Protein AF-A0AAF0FS79-F1 (afdb_monomer_lite)

Foldseek 3Di:
DDPDDDPQAEAEEEEADEPVQLCRQVVVLVVCVVVVVVVGQEYEYEYAALVDPPVVVVSNPCNVVVPPGHHYHYHYQYHDLVSLLVVLVVPVVDNYEYEHEPVPVVNQVSCVVSVHHYDYRD

Radius of gyration: 14.04 Å; chains: 1; bounding box: 44×29×33 Å

Secondary structure (DSSP, 8-state):
-----SSS-EEEEEEE--TT-TTHHHHHHHHHHHHHHTT--EEEEEEE-TT-TTHHHHTTHHHHHT--SSEEEEEEEESSHHHHHHHHHHHTTSSEEEEEETT-HHHHHHHHHTT--EEEE-

Structure (mmCIF, N/CA/C/O backbone):
data_AF-A0AAF0FS79-F1
#
_entry.id   AF-A0AAF0FS79-F1
#
loop_
_atom_site.group_PDB
_atom_site.id
_atom_site.type_symbol
_atom_site.label_atom_id
_atom_site.label_alt_id
_atom_site.label_comp_id
_atom_site.label_asym_id
_atom_site.label_entity_id
_atom_site.label_seq_id
_atom_site.pdbx_PDB_ins_code
_atom_site.Cartn_x
_atom_site.Cartn_y
_atom_site.Cartn_z
_atom_site.occupancy
_atom_site.B_iso_or_equiv
_atom_site.auth_seq_id
_atom_site.auth_comp_id
_atom_site.auth_asym_id
_atom_site.auth_atom_id
_atom_site.pdbx_PDB_model_num
ATOM 1 N N . MET A 1 1 ? -32.112 7.242 16.737 1.00 40.38 1 MET A N 1
ATOM 2 C CA . MET A 1 1 ? -30.753 6.658 16.808 1.00 40.38 1 MET A CA 1
ATOM 3 C C . MET A 1 1 ? -30.434 6.104 15.426 1.00 40.38 1 MET A C 1
ATOM 5 O O . MET A 1 1 ? -31.176 5.248 14.965 1.00 40.38 1 MET A O 1
ATOM 9 N N . LYS A 1 2 ? -29.481 6.691 14.691 1.00 35.66 2 LYS A N 1
ATOM 10 C CA . LYS A 1 2 ? -29.273 6.398 13.261 1.00 35.66 2 LYS A CA 1
ATOM 11 C C . LYS A 1 2 ? -28.235 5.276 13.116 1.00 35.66 2 LYS A C 1
ATOM 13 O O . LYS A 1 2 ? -27.042 5.511 13.261 1.00 35.66 2 LYS A O 1
ATOM 18 N N . THR A 1 3 ? -28.709 4.059 12.877 1.00 41.06 3 THR A N 1
ATOM 19 C CA . THR A 1 3 ? -27.902 2.837 12.723 1.00 41.06 3 THR A CA 1
ATOM 20 C C . THR A 1 3 ? -27.560 2.614 11.244 1.00 41.06 3 THR A C 1
ATOM 22 O O . THR A 1 3 ? -28.114 1.727 10.607 1.00 41.06 3 THR A O 1
ATOM 25 N N . MET A 1 4 ? -26.696 3.456 10.665 1.00 40.97 4 MET A N 1
ATOM 26 C CA . MET A 1 4 ? -26.278 3.369 9.249 1.00 40.97 4 MET A CA 1
ATOM 27 C C . MET A 1 4 ? -24.808 3.791 9.061 1.00 40.97 4 MET A C 1
ATOM 29 O O . MET A 1 4 ? -24.550 4.814 8.446 1.00 40.97 4 MET A O 1
ATOM 33 N N . LEU A 1 5 ? -23.831 3.073 9.633 1.00 45.09 5 LEU A N 1
ATOM 34 C CA . LEU A 1 5 ? -22.406 3.466 9.520 1.00 45.09 5 LEU A CA 1
ATOM 35 C C . LEU A 1 5 ? -21.399 2.296 9.460 1.00 45.09 5 LEU A C 1
ATOM 37 O O . LEU A 1 5 ? -20.197 2.515 9.573 1.00 45.09 5 LEU A O 1
ATOM 41 N N . PHE A 1 6 ? -21.849 1.046 9.305 1.00 43.06 6 PHE A N 1
ATOM 42 C CA . PHE A 1 6 ? -20.965 -0.125 9.457 1.00 43.06 6 PHE A CA 1
ATOM 43 C C . PHE A 1 6 ? -20.317 -0.645 8.160 1.00 43.06 6 PHE A C 1
ATOM 45 O O . PHE A 1 6 ? -19.398 -1.465 8.240 1.00 43.06 6 PHE A O 1
ATOM 52 N N . GLU A 1 7 ? -20.722 -0.167 6.977 1.00 42.12 7 GLU A N 1
ATOM 53 C CA . GLU A 1 7 ? -20.135 -0.611 5.698 1.00 42.12 7 GLU A CA 1
ATOM 54 C C . GLU A 1 7 ? -19.399 0.468 4.886 1.00 42.12 7 GLU A C 1
ATOM 56 O O . GLU A 1 7 ? -18.543 0.116 4.080 1.00 42.12 7 GLU A O 1
ATOM 61 N N . GLU A 1 8 ? -19.611 1.760 5.154 1.00 53.69 8 GLU A N 1
ATOM 62 C CA . GLU A 1 8 ? -19.126 2.853 4.288 1.00 53.69 8 GLU A CA 1
ATOM 63 C C . GLU A 1 8 ? -17.729 3.410 4.632 1.00 53.69 8 GLU A C 1
ATOM 65 O O . GLU A 1 8 ? -17.201 4.231 3.890 1.00 53.69 8 GLU A O 1
ATOM 70 N N . ASN A 1 9 ? -17.086 2.962 5.718 1.00 76.62 9 ASN A N 1
ATOM 71 C CA . ASN A 1 9 ? -15.862 3.596 6.235 1.00 76.62 9 ASN A CA 1
ATOM 72 C C . ASN A 1 9 ? -14.614 2.693 6.159 1.00 76.62 9 ASN A C 1
ATOM 74 O O . ASN A 1 9 ? -13.988 2.379 7.177 1.00 76.62 9 ASN A O 1
ATOM 78 N N . ALA A 1 10 ? -14.278 2.218 4.957 1.00 92.06 10 ALA A N 1
ATOM 79 C CA . ALA A 1 10 ? -13.034 1.488 4.712 1.00 92.06 10 ALA A CA 1
ATOM 80 C C . ALA A 1 10 ? -11.958 2.417 4.139 1.00 92.06 10 ALA A C 1
ATOM 82 O O . ALA A 1 10 ? -12.220 3.169 3.203 1.00 92.06 10 ALA A O 1
ATOM 83 N N . PHE A 1 11 ? -10.737 2.317 4.660 1.00 96.12 11 PHE A N 1
ATOM 84 C CA . PHE A 1 11 ? -9.584 2.994 4.074 1.00 96.12 11 PHE A CA 1
ATOM 85 C C . PHE A 1 11 ? -8.873 2.061 3.088 1.00 96.12 11 PHE A C 1
ATOM 87 O O . PHE A 1 11 ? -8.607 0.896 3.397 1.00 96.12 11 PHE A O 1
ATOM 94 N N . HIS A 1 12 ? -8.562 2.562 1.898 1.00 97.44 12 HIS A N 1
ATOM 95 C CA . HIS A 1 12 ? -7.900 1.800 0.847 1.00 97.44 12 HIS A CA 1
ATOM 96 C C . HIS A 1 12 ? -6.384 1.989 0.919 1.00 97.44 12 HIS A C 1
ATOM 98 O O . HIS A 1 12 ? -5.876 3.095 0.782 1.00 97.44 12 HIS A O 1
ATOM 104 N N . VAL A 1 13 ? -5.640 0.904 1.097 1.00 97.81 13 VAL A N 1
ATOM 105 C CA . VAL A 1 13 ? -4.175 0.933 1.064 1.00 97.81 13 VAL A CA 1
ATOM 106 C C . VAL A 1 13 ? -3.719 0.187 -0.176 1.00 97.81 13 VAL A C 1
ATOM 108 O O . VAL A 1 13 ? -3.981 -1.003 -0.310 1.00 97.81 13 VAL A O 1
ATOM 111 N N . ILE A 1 14 ? -3.072 0.879 -1.106 1.00 98.19 14 ILE A N 1
ATOM 112 C CA . ILE A 1 14 ? -2.519 0.275 -2.314 1.00 98.19 14 ILE A CA 1
ATOM 113 C C . ILE A 1 14 ? -1.036 0.019 -2.066 1.00 98.19 14 ILE A C 1
ATOM 115 O O . ILE A 1 14 ? -0.258 0.958 -1.968 1.00 98.19 14 ILE A O 1
ATOM 119 N N . LEU A 1 15 ? -0.648 -1.246 -1.953 1.00 97.69 15 LEU A N 1
ATOM 120 C CA . LEU A 1 15 ? 0.740 -1.669 -1.832 1.00 97.69 15 LEU A CA 1
ATOM 121 C C . LEU A 1 15 ? 1.274 -2.021 -3.216 1.00 97.69 15 LEU A C 1
ATOM 123 O O . LEU A 1 15 ? 0.754 -2.928 -3.872 1.00 97.69 15 LEU A O 1
ATOM 127 N N . VAL A 1 16 ? 2.321 -1.320 -3.631 1.00 97.25 16 VAL A N 1
ATOM 128 C CA . VAL A 1 16 ? 3.047 -1.578 -4.871 1.00 97.25 16 VAL A CA 1
ATOM 129 C C . VAL A 1 16 ? 4.476 -1.948 -4.516 1.00 97.25 16 VAL A C 1
ATOM 131 O O . VAL A 1 16 ? 5.238 -1.09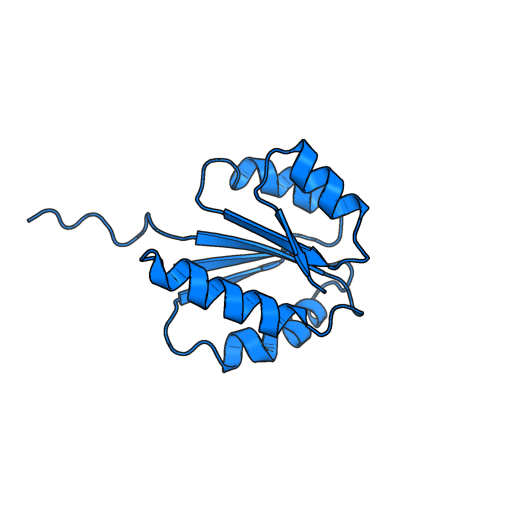7 -4.063 1.00 97.25 16 VAL A O 1
ATOM 134 N N . TYR A 1 17 ? 4.825 -3.221 -4.677 1.00 95.88 17 TYR A N 1
ATOM 135 C CA . TYR A 1 17 ? 6.125 -3.728 -4.247 1.00 95.88 17 TYR A CA 1
ATOM 136 C C . TYR A 1 17 ? 6.588 -4.936 -5.054 1.00 95.88 17 TYR A C 1
ATOM 138 O O . TYR A 1 17 ? 5.793 -5.659 -5.660 1.00 95.88 17 TYR A O 1
ATOM 146 N N . ASN A 1 18 ? 7.893 -5.186 -5.019 1.00 93.06 18 ASN A N 1
ATOM 147 C CA . ASN A 1 18 ? 8.542 -6.324 -5.656 1.00 93.06 18 ASN A CA 1
ATOM 148 C C . ASN A 1 18 ? 9.299 -7.174 -4.618 1.00 93.06 18 ASN A C 1
ATOM 150 O O . ASN A 1 18 ? 9.152 -6.997 -3.407 1.00 93.06 18 ASN A O 1
ATOM 154 N N . ASN A 1 19 ? 10.117 -8.120 -5.085 1.00 88.25 19 ASN A N 1
ATOM 155 C CA . ASN A 1 19 ? 10.808 -9.048 -4.194 1.00 88.25 19 ASN A CA 1
ATOM 156 C C . ASN A 1 19 ? 11.868 -8.385 -3.292 1.00 88.25 19 ASN A C 1
ATOM 158 O O . ASN A 1 19 ? 12.124 -8.902 -2.206 1.00 88.25 19 ASN A O 1
ATOM 162 N N . GLY A 1 20 ? 12.453 -7.254 -3.703 1.00 85.19 20 GLY A N 1
ATOM 163 C CA . GLY A 1 20 ? 13.459 -6.516 -2.924 1.00 85.19 20 GLY A CA 1
ATOM 164 C C . GLY A 1 20 ? 12.873 -5.650 -1.804 1.00 85.19 20 GLY A C 1
ATOM 165 O O . GLY A 1 20 ? 13.607 -5.005 -1.066 1.00 85.19 20 GLY A O 1
ATOM 166 N N . SER A 1 21 ? 11.547 -5.618 -1.672 1.00 86.88 21 SER A N 1
ATOM 167 C CA . SER A 1 21 ? 10.829 -4.724 -0.762 1.00 86.88 21 SER A CA 1
ATOM 168 C C . SER A 1 21 ? 10.585 -5.364 0.610 1.00 86.88 21 SER A C 1
ATOM 170 O O . SER A 1 21 ? 9.449 -5.670 0.973 1.00 86.88 21 SER A O 1
ATOM 172 N N . ASP A 1 22 ? 11.647 -5.605 1.375 1.00 86.25 22 ASP A N 1
ATOM 173 C CA . ASP A 1 22 ? 11.563 -6.343 2.649 1.00 86.25 22 ASP A CA 1
ATOM 174 C C . ASP A 1 22 ? 10.797 -5.597 3.752 1.00 86.25 22 ASP A C 1
ATOM 176 O O . ASP A 1 22 ? 10.194 -6.210 4.631 1.00 86.25 22 ASP A O 1
ATOM 180 N N . SER A 1 23 ? 10.756 -4.269 3.682 1.00 90.62 23 SER A N 1
ATOM 181 C CA . SER A 1 23 ? 10.115 -3.394 4.669 1.00 90.62 23 SER A CA 1
ATOM 182 C C . SER A 1 23 ? 8.609 -3.187 4.437 1.00 90.62 23 SER A C 1
ATOM 184 O O . SER A 1 23 ? 7.964 -2.481 5.221 1.00 90.62 23 SER A O 1
ATOM 186 N N . VAL A 1 24 ? 8.024 -3.778 3.383 1.00 93.38 24 VAL A N 1
ATOM 187 C CA . VAL A 1 24 ? 6.645 -3.480 2.950 1.00 93.38 24 VAL A CA 1
ATOM 188 C C . VAL A 1 24 ? 5.608 -3.769 4.033 1.00 93.38 24 VAL A C 1
ATOM 190 O O . VAL A 1 24 ? 4.748 -2.927 4.291 1.00 93.38 24 VAL A O 1
ATOM 193 N N . ALA A 1 25 ? 5.694 -4.919 4.709 1.00 92.88 25 ALA A N 1
ATOM 194 C CA . ALA A 1 25 ? 4.741 -5.289 5.753 1.00 92.88 25 ALA A CA 1
ATOM 195 C C . ALA A 1 25 ? 4.826 -4.358 6.962 1.00 92.88 25 ALA A C 1
ATOM 197 O O . ALA A 1 25 ? 3.799 -3.862 7.423 1.00 92.88 25 ALA A O 1
ATOM 198 N N . THR A 1 26 ? 6.039 -4.092 7.448 1.00 93.62 26 THR A N 1
ATOM 199 C CA . THR A 1 26 ? 6.273 -3.222 8.607 1.00 93.62 26 THR A CA 1
ATOM 200 C C . THR A 1 26 ? 5.814 -1.794 8.328 1.00 93.62 26 THR A C 1
ATOM 202 O O . THR A 1 26 ? 5.130 -1.191 9.154 1.00 93.62 26 THR A O 1
ATOM 205 N N . THR A 1 27 ? 6.116 -1.276 7.136 1.00 94.75 27 THR A N 1
ATOM 206 C CA . THR A 1 27 ? 5.700 0.068 6.712 1.00 94.75 27 THR A CA 1
ATOM 207 C C . THR A 1 27 ? 4.185 0.153 6.569 1.00 94.75 27 THR A C 1
ATOM 209 O O . THR A 1 27 ? 3.565 1.080 7.090 1.00 94.75 27 THR A O 1
ATOM 212 N N . ALA A 1 28 ? 3.563 -0.841 5.925 1.00 95.31 28 ALA A N 1
ATOM 213 C CA . ALA A 1 28 ? 2.113 -0.910 5.811 1.00 95.31 28 ALA A CA 1
ATOM 214 C C . ALA A 1 28 ? 1.455 -0.946 7.196 1.00 95.31 28 ALA A C 1
ATOM 216 O O . ALA A 1 28 ? 0.533 -0.174 7.440 1.00 95.31 28 ALA A O 1
ATOM 217 N N . LEU A 1 29 ? 1.957 -1.772 8.119 1.00 94.88 29 LEU A N 1
ATOM 218 C CA . LEU A 1 29 ? 1.416 -1.903 9.472 1.00 94.88 29 LEU A CA 1
ATOM 219 C C . LEU A 1 29 ? 1.502 -0.583 10.251 1.00 94.88 29 LEU A C 1
ATOM 221 O O . LEU A 1 29 ? 0.509 -0.161 10.843 1.00 94.88 29 LEU A O 1
ATOM 225 N N . ALA A 1 30 ? 2.649 0.103 10.200 1.00 94.50 30 ALA A N 1
ATOM 226 C CA . ALA A 1 30 ? 2.815 1.426 10.803 1.00 94.50 30 ALA A CA 1
ATOM 227 C C . ALA A 1 30 ? 1.795 2.435 10.248 1.00 94.50 30 ALA A C 1
ATOM 229 O O . ALA A 1 30 ? 1.133 3.142 11.008 1.00 94.50 30 ALA A O 1
ATOM 230 N N . LYS A 1 31 ? 1.580 2.431 8.927 1.00 95.44 31 LYS A N 1
ATOM 231 C CA . LYS A 1 31 ? 0.588 3.298 8.280 1.00 95.44 31 LYS A CA 1
ATOM 232 C C . LYS A 1 31 ? -0.842 2.948 8.673 1.00 95.44 31 LYS A C 1
ATOM 234 O O . LYS A 1 31 ? -1.642 3.856 8.895 1.00 95.44 31 LYS A O 1
ATOM 239 N N . LEU A 1 32 ? -1.169 1.663 8.829 1.00 94.94 32 LEU A N 1
ATOM 240 C CA . LEU A 1 32 ? -2.474 1.260 9.356 1.00 94.94 32 LEU A CA 1
ATOM 241 C C . LEU A 1 32 ? -2.703 1.844 10.753 1.00 94.94 32 LEU A C 1
ATOM 243 O O . LEU A 1 32 ? -3.785 2.370 11.002 1.00 94.94 32 LEU A O 1
ATOM 247 N N . TYR A 1 33 ? -1.694 1.824 11.634 1.00 94.06 33 TYR A N 1
ATOM 248 C CA . TYR A 1 33 ? -1.788 2.438 12.962 1.00 94.06 33 TYR A CA 1
ATOM 249 C C . TYR A 1 33 ? -2.028 3.951 12.888 1.00 94.06 33 TYR A C 1
ATOM 251 O O . TYR A 1 33 ? -2.959 4.450 13.523 1.00 94.06 33 TYR A O 1
ATOM 259 N N . GLU A 1 34 ? -1.258 4.678 12.074 1.00 94.81 34 GLU A N 1
ATOM 260 C CA . GLU A 1 34 ? -1.434 6.126 11.870 1.00 94.81 34 GLU A CA 1
ATOM 261 C C . GLU A 1 34 ? -2.844 6.474 11.368 1.00 94.81 34 GLU A C 1
ATOM 263 O O . GLU A 1 34 ? -3.494 7.399 11.862 1.00 94.81 34 GLU A O 1
ATOM 268 N N . ILE A 1 35 ? -3.349 5.720 10.390 1.00 95.06 35 ILE A N 1
ATOM 269 C CA . ILE A 1 35 ? -4.680 5.934 9.815 1.00 95.06 35 ILE A CA 1
ATOM 270 C C . ILE A 1 35 ? -5.773 5.528 10.814 1.00 95.06 35 ILE A C 1
ATOM 272 O O . ILE A 1 35 ? -6.819 6.174 10.890 1.00 95.06 35 ILE A O 1
ATOM 276 N N . ALA A 1 36 ? -5.534 4.502 11.629 1.00 92.62 36 ALA A N 1
ATOM 277 C CA . ALA A 1 36 ? -6.478 4.043 12.637 1.00 92.62 36 ALA A CA 1
ATOM 278 C C . ALA A 1 36 ? -6.703 5.065 13.762 1.00 92.62 36 ALA A C 1
ATOM 280 O O . ALA A 1 36 ? -7.799 5.113 14.327 1.00 92.62 36 ALA A O 1
ATOM 281 N N . VAL A 1 37 ? -5.716 5.919 14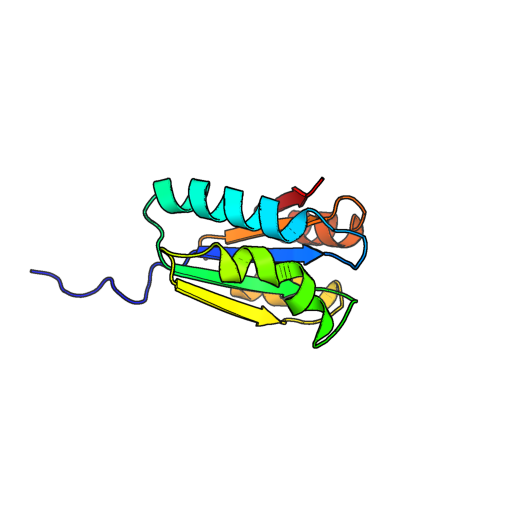.061 1.00 93.00 37 VAL A N 1
ATOM 282 C CA . VAL A 1 37 ? -5.884 7.072 14.969 1.00 93.00 37 VAL A CA 1
ATOM 283 C C . VAL A 1 37 ? -6.910 8.072 14.418 1.00 93.00 37 VAL A C 1
ATOM 285 O O . VAL A 1 37 ? -7.602 8.730 15.190 1.00 93.00 37 VAL A O 1
ATOM 288 N N . LYS A 1 38 ? -7.100 8.125 13.092 1.00 91.19 38 LYS A N 1
ATOM 289 C CA . LYS A 1 38 ? -8.112 8.964 12.420 1.00 91.19 38 LYS A CA 1
ATOM 290 C C . LYS A 1 38 ? -9.519 8.342 12.416 1.00 91.19 38 LYS A C 1
ATOM 292 O O . LYS A 1 38 ? -10.422 8.890 11.793 1.00 91.19 38 LYS A O 1
ATOM 297 N N . GLY A 1 39 ? -9.717 7.203 13.08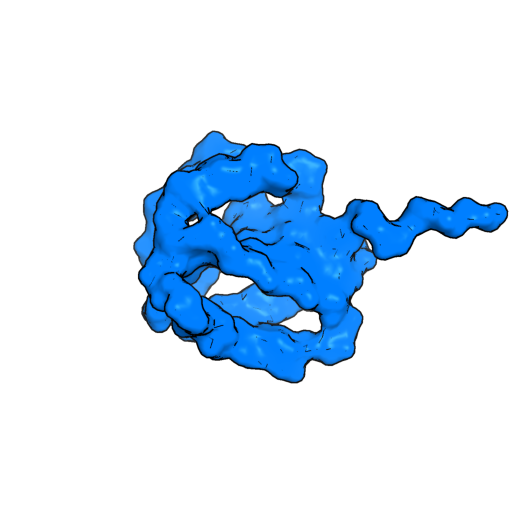7 1.00 91.12 39 GLY A N 1
ATOM 298 C CA . GLY A 1 39 ? -11.025 6.561 13.273 1.00 91.12 39 GLY A CA 1
ATOM 299 C C . GLY A 1 39 ? -11.330 5.393 12.330 1.00 91.12 39 GLY A C 1
ATOM 300 O O . GLY A 1 39 ? -12.363 4.742 12.488 1.00 91.12 39 GLY A O 1
ATOM 301 N N . TYR A 1 40 ? -10.441 5.070 11.388 1.00 92.44 40 TYR A N 1
ATOM 302 C CA . TYR A 1 40 ? -10.616 3.903 10.521 1.00 92.44 40 TYR A CA 1
ATOM 303 C C . TYR A 1 40 ? -10.306 2.599 11.270 1.00 92.44 40 TYR A C 1
ATOM 305 O O . TYR A 1 40 ? -9.345 2.498 12.033 1.00 92.44 40 TYR A O 1
ATOM 313 N N . ARG A 1 41 ? -11.130 1.573 11.043 1.00 92.25 41 ARG A N 1
ATOM 314 C CA . ARG A 1 41 ? -10.944 0.219 11.610 1.00 92.25 41 ARG A CA 1
ATOM 315 C C . ARG A 1 41 ? -10.975 -0.894 10.562 1.00 92.25 41 ARG A C 1
ATOM 317 O O . ARG A 1 41 ? -10.661 -2.042 10.875 1.00 92.25 41 ARG A O 1
ATOM 324 N N . ARG A 1 42 ? -11.355 -0.561 9.326 1.00 94.19 42 ARG A N 1
ATOM 325 C CA . ARG A 1 42 ? -11.429 -1.476 8.186 1.00 94.19 42 ARG A CA 1
ATOM 326 C C . ARG A 1 42 ? -10.491 -0.986 7.093 1.00 94.19 42 ARG A C 1
ATOM 328 O O . ARG A 1 42 ? -10.599 0.160 6.662 1.00 94.19 42 ARG A O 1
ATOM 335 N N . PHE A 1 43 ? -9.622 -1.874 6.631 1.00 95.75 43 PHE A N 1
ATOM 336 C CA . PHE A 1 43 ? -8.647 -1.591 5.591 1.00 95.75 43 PHE A CA 1
ATOM 337 C C . PHE A 1 43 ? -8.809 -2.562 4.431 1.00 95.75 43 PHE A C 1
ATOM 339 O O . PHE A 1 43 ? -8.855 -3.781 4.614 1.00 95.75 43 PHE A O 1
ATOM 346 N N . ILE A 1 44 ? -8.887 -2.011 3.224 1.00 96.94 44 ILE A N 1
ATOM 347 C CA . ILE A 1 44 ? -8.835 -2.792 1.992 1.00 96.94 44 ILE A CA 1
ATOM 348 C C . ILE A 1 44 ? -7.438 -2.614 1.418 1.00 96.94 44 ILE A C 1
ATOM 350 O O . ILE A 1 44 ? -7.0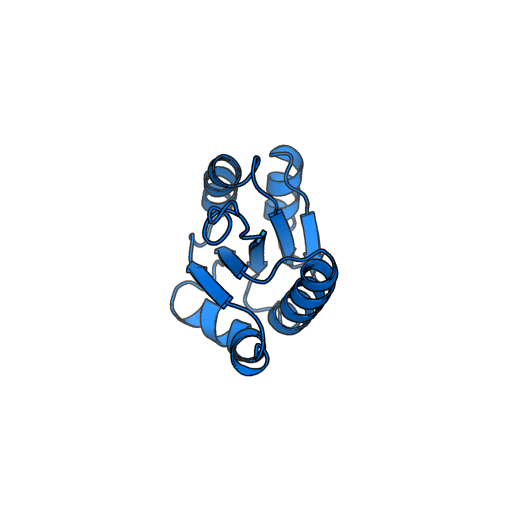97 -1.547 0.914 1.00 96.94 44 ILE A O 1
ATOM 354 N N . ILE A 1 45 ? -6.636 -3.667 1.508 1.00 97.12 45 ILE A N 1
ATOM 355 C CA . ILE A 1 45 ? -5.274 -3.695 1.000 1.00 97.12 45 ILE A CA 1
ATOM 356 C C . ILE A 1 45 ? -5.320 -4.207 -0.437 1.00 97.12 45 ILE A C 1
ATOM 358 O O . ILE A 1 45 ? -5.608 -5.376 -0.691 1.00 97.12 45 ILE A O 1
ATOM 362 N N . HIS A 1 46 ? -5.049 -3.330 -1.389 1.00 97.56 46 HIS A N 1
ATOM 363 C CA . HIS A 1 46 ? -4.853 -3.689 -2.783 1.00 97.56 46 HIS A CA 1
ATOM 364 C C . HIS A 1 46 ? -3.374 -3.947 -3.026 1.00 97.56 46 HIS A C 1
ATOM 366 O O . HIS A 1 46 ? -2.553 -3.104 -2.697 1.00 97.56 46 HIS A O 1
ATOM 372 N N . VAL A 1 47 ? -3.034 -5.091 -3.606 1.00 97.00 47 VAL A N 1
ATOM 373 C CA . VAL A 1 47 ? -1.645 -5.450 -3.892 1.00 97.00 47 VAL A CA 1
ATOM 374 C C . VAL A 1 47 ? -1.416 -5.459 -5.390 1.00 97.00 47 VAL A C 1
ATOM 376 O O . VAL A 1 47 ? -2.117 -6.173 -6.109 1.00 97.00 47 VAL A O 1
ATOM 379 N N . ILE A 1 48 ? -0.417 -4.706 -5.834 1.00 96.62 48 ILE A N 1
ATOM 380 C CA . ILE A 1 48 ? 0.110 -4.741 -7.195 1.00 96.62 48 ILE A CA 1
ATOM 381 C C . ILE A 1 48 ? 1.568 -5.160 -7.092 1.00 96.62 48 ILE A C 1
ATOM 383 O O . ILE A 1 48 ? 2.365 -4.501 -6.425 1.00 96.62 48 ILE A O 1
ATOM 387 N N . SER A 1 49 ? 1.903 -6.306 -7.677 1.00 95.62 49 SER A N 1
ATOM 388 C CA . SER A 1 49 ? 3.241 -6.869 -7.527 1.00 95.62 49 SER A CA 1
ATOM 389 C C . SER A 1 49 ? 3.604 -7.807 -8.677 1.00 95.62 49 SER A C 1
ATOM 391 O O . SER A 1 49 ? 2.850 -8.762 -8.928 1.00 95.62 49 SER A O 1
ATOM 393 N N . PRO A 1 50 ? 4.782 -7.624 -9.310 1.00 92.69 50 PRO A N 1
ATOM 394 C CA . PRO A 1 50 ? 5.267 -8.500 -10.374 1.00 92.69 50 PRO A CA 1
ATOM 395 C C . PRO A 1 50 ? 5.621 -9.908 -9.876 1.00 92.69 50 PRO A C 1
ATOM 397 O O . PRO A 1 50 ? 5.819 -10.811 -10.680 1.00 92.69 50 PRO A O 1
ATOM 400 N N . MET A 1 51 ? 5.662 -10.131 -8.556 1.00 88.62 51 MET A N 1
ATOM 401 C CA . MET A 1 51 ? 5.936 -11.444 -7.958 1.00 88.62 51 MET A CA 1
ATOM 402 C C . MET A 1 51 ? 4.838 -12.482 -8.243 1.00 88.62 51 MET A C 1
ATOM 404 O O . MET A 1 51 ? 5.063 -13.678 -8.068 1.00 88.62 51 MET A O 1
ATOM 408 N N . GLY A 1 52 ? 3.645 -12.039 -8.655 1.00 77.69 52 GLY A N 1
ATOM 409 C CA . GLY A 1 52 ? 2.516 -12.925 -8.920 1.00 77.69 52 GLY A CA 1
ATOM 410 C C . GLY A 1 52 ? 1.948 -13.602 -7.666 1.00 77.69 52 GLY A C 1
ATOM 411 O O . GLY A 1 52 ? 2.383 -13.387 -6.528 1.00 77.69 52 GLY A O 1
ATOM 412 N N . LYS A 1 53 ? 0.924 -14.436 -7.871 1.00 79.94 53 LYS A N 1
ATOM 413 C CA . LYS A 1 53 ? 0.381 -15.309 -6.820 1.00 79.94 53 LYS A CA 1
ATOM 414 C C . LYS A 1 53 ? 1.212 -16.598 -6.731 1.00 79.94 53 LYS A C 1
ATOM 416 O O . LYS A 1 53 ? 1.580 -17.120 -7.779 1.00 79.94 53 LYS A O 1
ATOM 421 N N . PRO A 1 54 ? 1.441 -17.163 -5.532 1.00 79.50 54 PRO A N 1
ATOM 422 C CA . PRO A 1 54 ? 1.022 -16.679 -4.211 1.00 79.50 54 PRO A CA 1
ATOM 423 C C . PRO A 1 54 ? 2.045 -15.747 -3.537 1.00 79.50 54 PRO A C 1
ATOM 425 O O . PRO A 1 54 ? 1.752 -15.197 -2.482 1.00 79.50 54 PRO A O 1
ATOM 428 N N . TYR A 1 55 ? 3.228 -15.559 -4.124 1.00 81.69 55 TYR A N 1
ATOM 429 C CA . TYR A 1 55 ? 4.407 -14.993 -3.457 1.00 81.69 55 TYR A CA 1
ATOM 430 C C . TYR A 1 55 ? 4.226 -13.589 -2.879 1.00 81.69 55 TYR A C 1
ATOM 432 O O . TYR A 1 55 ? 4.872 -13.258 -1.887 1.00 81.69 55 TYR A O 1
ATOM 440 N N . TYR A 1 56 ? 3.320 -12.778 -3.431 1.00 84.25 56 TYR A N 1
ATOM 441 C CA . TYR A 1 56 ? 3.025 -11.467 -2.851 1.00 84.25 56 TYR A CA 1
ATOM 442 C C . TYR A 1 56 ? 2.571 -11.574 -1.381 1.00 84.25 56 TYR A C 1
ATOM 444 O O . TYR A 1 56 ? 2.908 -10.706 -0.578 1.00 84.25 56 TYR A O 1
ATOM 452 N N . VAL A 1 57 ? 1.826 -12.625 -1.007 1.00 87.19 57 VAL A N 1
ATOM 453 C CA . VAL A 1 57 ? 1.229 -12.736 0.334 1.00 87.19 57 VAL A CA 1
ATOM 454 C C . VAL A 1 57 ? 2.257 -13.109 1.400 1.00 87.19 57 VAL A C 1
ATOM 456 O O . VAL A 1 57 ? 2.110 -12.690 2.544 1.00 87.19 57 VAL A O 1
ATOM 459 N N . GLU A 1 58 ? 3.319 -13.832 1.027 1.00 89.12 58 GLU A N 1
ATOM 460 C CA . GLU A 1 58 ? 4.429 -14.188 1.926 1.00 89.12 58 GLU A CA 1
ATOM 461 C C . GLU A 1 58 ? 5.047 -12.928 2.541 1.00 89.12 58 GLU A C 1
ATOM 463 O O . GLU A 1 58 ? 5.219 -12.848 3.755 1.00 89.12 58 GLU A O 1
ATOM 468 N N . LYS A 1 59 ? 5.280 -11.898 1.717 1.00 89.94 59 LYS A N 1
ATOM 469 C CA . LYS A 1 59 ? 5.813 -10.601 2.161 1.00 89.94 59 LYS A CA 1
ATOM 470 C C . LYS A 1 59 ? 4.861 -9.837 3.082 1.00 89.94 59 LYS A C 1
ATOM 472 O O . LYS A 1 59 ? 5.303 -8.923 3.761 1.00 89.94 59 LYS A O 1
ATOM 477 N N . LEU A 1 60 ? 3.574 -10.189 3.122 1.00 92.44 60 LEU A N 1
ATOM 478 C CA . LEU A 1 60 ? 2.572 -9.578 4.003 1.00 92.44 60 LEU A CA 1
ATOM 479 C C . LEU A 1 60 ? 2.291 -10.414 5.257 1.00 92.44 60 LEU A C 1
ATOM 481 O O . LEU A 1 60 ? 1.434 -10.029 6.052 1.00 92.44 60 LEU A O 1
ATOM 485 N N . ARG A 1 61 ? 2.991 -11.538 5.465 1.00 90.81 61 ARG A N 1
ATOM 486 C CA . ARG A 1 61 ? 2.762 -12.430 6.613 1.00 90.81 61 ARG A CA 1
ATOM 487 C C . ARG A 1 61 ? 2.836 -11.685 7.943 1.00 90.81 61 ARG A C 1
ATOM 489 O O . ARG A 1 61 ? 1.968 -11.892 8.790 1.00 90.81 61 ARG A O 1
ATOM 496 N N . ASP A 1 62 ? 3.809 -10.794 8.100 1.00 89.94 62 ASP A N 1
ATOM 497 C CA . ASP A 1 62 ? 3.989 -10.037 9.341 1.00 89.94 62 ASP A CA 1
ATOM 498 C C . ASP A 1 62 ? 2.881 -9.004 9.543 1.00 89.94 62 ASP A C 1
ATOM 500 O O . ASP A 1 62 ? 2.393 -8.845 10.658 1.00 89.94 62 ASP A O 1
ATOM 504 N N . LEU A 1 63 ? 2.418 -8.357 8.469 1.00 92.94 63 LEU A N 1
ATOM 505 C CA . LEU A 1 63 ? 1.266 -7.454 8.515 1.00 92.94 63 LEU A CA 1
ATOM 506 C C . LEU A 1 63 ? 0.006 -8.198 8.970 1.00 92.94 63 LEU A C 1
ATOM 508 O O . LEU A 1 63 ? -0.747 -7.689 9.792 1.00 92.94 63 LEU A O 1
ATOM 512 N N . ILE A 1 64 ? -0.215 -9.404 8.444 1.00 91.88 64 ILE A N 1
ATOM 513 C CA . ILE A 1 64 ? -1.384 -10.228 8.771 1.00 91.88 64 ILE A CA 1
ATOM 514 C C . ILE A 1 64 ? -1.299 -10.726 10.217 1.00 91.88 64 ILE A C 1
ATOM 516 O O . ILE A 1 64 ? -2.256 -10.579 10.971 1.00 91.88 64 ILE A O 1
ATOM 520 N N . SER A 1 65 ? -0.152 -11.285 10.607 1.00 90.75 65 SER A N 1
ATOM 521 C CA . SER A 1 65 ? 0.041 -11.915 11.920 1.00 90.75 65 SER A CA 1
A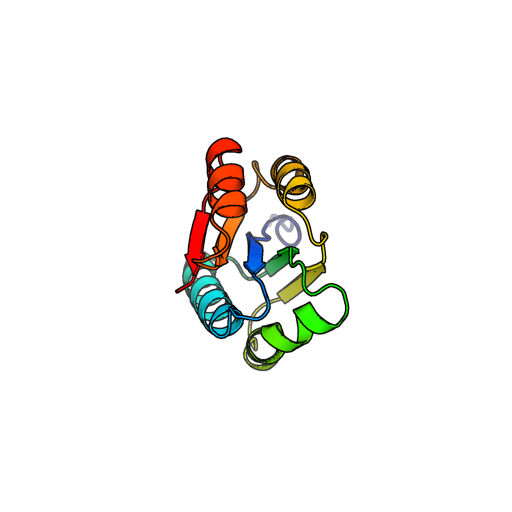TOM 522 C C . SER A 1 65 ? 0.040 -10.900 13.062 1.00 90.75 65 SER A C 1
ATOM 524 O O . SER A 1 65 ? -0.455 -11.198 14.145 1.00 90.75 65 SER A O 1
ATOM 526 N N . ASN A 1 66 ? 0.559 -9.693 12.820 1.00 89.50 66 ASN A N 1
ATOM 527 C CA . ASN A 1 66 ? 0.628 -8.634 13.828 1.00 89.50 66 ASN A CA 1
ATOM 528 C C . ASN A 1 66 ? -0.577 -7.678 13.793 1.00 89.50 66 ASN A C 1
ATOM 530 O O . ASN A 1 66 ? -0.657 -6.753 14.602 1.00 89.50 66 ASN A O 1
ATOM 534 N N . ASN A 1 67 ? -1.539 -7.891 12.891 1.00 85.88 67 ASN A N 1
ATOM 535 C CA . ASN A 1 67 ? -2.797 -7.159 12.887 1.00 85.88 67 ASN A CA 1
ATOM 536 C C . ASN A 1 67 ? -3.815 -7.834 13.821 1.00 85.88 67 ASN A C 1
ATOM 538 O O . ASN A 1 67 ? -4.521 -8.763 13.434 1.00 85.88 67 ASN A O 1
ATOM 542 N N . ILE A 1 68 ? -3.914 -7.327 15.050 1.00 77.62 68 ILE A N 1
ATOM 543 C CA . ILE A 1 68 ? -4.806 -7.878 16.087 1.00 77.62 68 ILE A CA 1
ATOM 544 C C . ILE A 1 68 ? -6.155 -7.134 16.136 1.00 77.62 68 ILE A C 1
ATOM 546 O O . ILE A 1 68 ? -7.166 -7.697 16.546 1.00 77.62 68 ILE A O 1
ATOM 550 N N . ALA A 1 69 ? -6.189 -5.865 15.713 1.00 84.81 69 ALA A N 1
ATOM 551 C CA . ALA A 1 69 ? -7.296 -4.951 16.015 1.00 84.81 69 ALA A CA 1
ATOM 552 C C . ALA A 1 69 ? -8.125 -4.489 14.803 1.00 84.81 69 ALA A C 1
ATOM 554 O O . ALA A 1 69 ? -9.175 -3.870 14.998 1.00 84.81 69 ALA A O 1
ATOM 555 N N . TYR A 1 70 ? -7.677 -4.735 13.565 1.00 90.75 70 TYR A N 1
ATOM 556 C CA . TYR A 1 70 ? -8.329 -4.192 12.366 1.00 90.75 70 TYR A CA 1
ATOM 557 C C . TYR A 1 70 ? -8.875 -5.275 11.446 1.00 90.75 70 TYR A C 1
ATOM 559 O O . TYR A 1 70 ? -8.344 -6.379 11.350 1.00 90.75 70 TYR A O 1
ATOM 567 N N . THR A 1 71 ? -9.939 -4.941 10.719 1.00 92.31 71 THR A N 1
ATOM 568 C CA . THR A 1 71 ? -10.429 -5.793 9.632 1.00 92.31 71 THR A CA 1
ATOM 569 C C . THR A 1 71 ? -9.579 -5.550 8.391 1.00 92.31 71 THR A C 1
ATOM 571 O O . THR A 1 71 ? -9.600 -4.441 7.856 1.00 92.31 71 THR A O 1
ATOM 574 N N . LEU A 1 72 ? -8.871 -6.578 7.916 1.00 94.25 72 LEU A N 1
ATOM 575 C CA . LEU A 1 72 ? -8.080 -6.522 6.686 1.00 94.25 72 LEU A CA 1
ATOM 576 C C . LEU A 1 72 ? -8.751 -7.322 5.572 1.00 94.25 72 LEU A C 1
ATOM 578 O O . LEU A 1 72 ? -9.073 -8.495 5.743 1.00 94.25 72 LEU A O 1
ATOM 582 N N . ILE A 1 73 ? -8.911 -6.699 4.406 1.00 94.31 73 ILE A N 1
ATOM 583 C CA . ILE A 1 73 ? -9.306 -7.378 3.169 1.00 94.31 73 ILE A CA 1
ATOM 584 C C . ILE A 1 73 ? -8.169 -7.208 2.170 1.00 94.31 73 ILE A C 1
ATOM 586 O O . ILE A 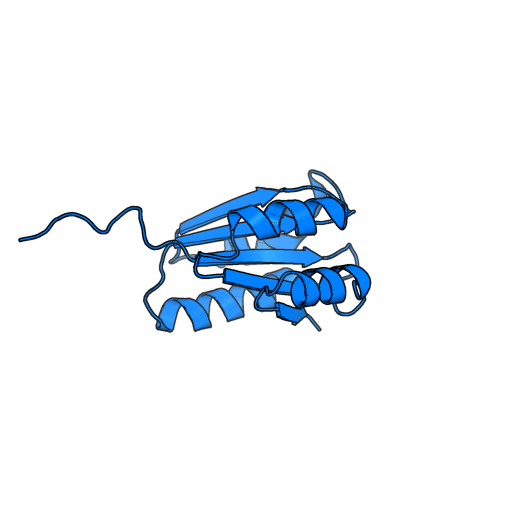1 73 ? -7.963 -6.108 1.663 1.00 94.31 73 ILE A O 1
ATOM 590 N N . ILE A 1 74 ? -7.443 -8.285 1.870 1.00 94.31 74 ILE A N 1
ATOM 591 C CA . ILE A 1 74 ? -6.296 -8.252 0.953 1.00 94.31 74 ILE A CA 1
ATOM 592 C C . ILE A 1 74 ? -6.736 -8.724 -0.435 1.00 94.31 74 ILE A C 1
ATOM 594 O O . ILE A 1 74 ? -7.269 -9.822 -0.591 1.00 94.31 74 ILE A O 1
ATOM 598 N N . LYS A 1 75 ? -6.511 -7.896 -1.458 1.00 94.75 75 LYS A N 1
ATOM 599 C CA . LYS A 1 75 ? -6.891 -8.148 -2.853 1.00 94.75 75 LYS A CA 1
ATOM 600 C C . LYS A 1 75 ? -5.682 -7.971 -3.764 1.00 94.75 75 LYS A C 1
ATOM 602 O O . LYS A 1 75 ? -5.225 -6.848 -3.955 1.00 94.75 75 LYS A O 1
ATOM 607 N N . TYR A 1 76 ? -5.210 -9.050 -4.378 1.00 95.75 76 TYR A N 1
ATOM 608 C CA . TYR A 1 76 ? -4.252 -8.947 -5.480 1.00 95.75 76 TYR A CA 1
ATOM 609 C C . TYR A 1 76 ? -4.939 -8.377 -6.722 1.00 95.75 76 TYR A C 1
ATOM 611 O O . TYR A 1 76 ? -5.995 -8.878 -7.116 1.00 95.75 76 TYR A O 1
ATOM 619 N N . ARG A 1 77 ? -4.359 -7.331 -7.308 1.00 95.62 77 ARG A N 1
ATOM 620 C CA . ARG A 1 77 ? -4.917 -6.594 -8.448 1.00 95.62 77 ARG A CA 1
ATOM 621 C C . ARG A 1 77 ? -4.186 -6.847 -9.758 1.00 95.62 77 ARG A C 1
ATOM 623 O O . ARG A 1 77 ? -4.815 -6.698 -10.791 1.00 95.62 77 ARG A O 1
ATOM 630 N N . GLY A 1 78 ? -2.938 -7.300 -9.705 1.00 95.44 78 GLY A N 1
ATOM 631 C CA . GLY A 1 78 ? -2.168 -7.665 -10.888 1.00 95.44 78 GLY A CA 1
ATOM 632 C C . GLY A 1 78 ? -0.683 -7.331 -10.741 1.00 95.44 78 GLY A C 1
ATOM 633 O O . GLY A 1 78 ? -0.263 -6.869 -9.671 1.00 95.44 78 GLY A O 1
ATOM 634 N N . PRO A 1 79 ? 0.130 -7.640 -11.759 1.00 95.06 79 PRO A N 1
ATOM 635 C CA . PRO A 1 79 ? 1.569 -7.434 -11.710 1.00 95.06 79 PRO A CA 1
ATOM 636 C C . PRO A 1 79 ? 2.063 -6.117 -12.310 1.00 95.06 79 PRO A C 1
ATOM 638 O O . PRO A 1 79 ? 3.224 -5.793 -12.073 1.00 95.06 79 PRO A O 1
ATOM 641 N N . ASN A 1 80 ? 1.236 -5.392 -13.067 1.00 95.75 80 ASN A N 1
ATOM 642 C CA . ASN A 1 80 ? 1.701 -4.365 -13.997 1.00 95.75 80 ASN A CA 1
ATOM 643 C C . ASN A 1 80 ? 1.229 -2.952 -13.630 1.00 95.75 80 ASN A C 1
ATOM 645 O O . ASN A 1 80 ? 0.332 -2.746 -12.805 1.00 95.75 80 ASN A O 1
ATOM 649 N N . VAL A 1 81 ? 1.821 -1.949 -14.282 1.00 95.75 81 VAL A N 1
ATOM 650 C CA . VAL A 1 81 ? 1.496 -0.537 -14.042 1.00 95.75 81 VAL A CA 1
ATOM 651 C C . VAL A 1 81 ? 0.078 -0.191 -14.511 1.00 95.75 81 VAL A C 1
ATOM 653 O O . VAL A 1 81 ? -0.594 0.656 -13.919 1.00 95.75 81 VAL A O 1
ATOM 656 N N . GLU A 1 82 ? -0.427 -0.887 -15.530 1.00 96.25 82 GLU A N 1
ATOM 657 C CA . GLU A 1 82 ? -1.789 -0.741 -16.043 1.00 96.25 82 GLU A CA 1
ATOM 658 C C . GLU A 1 82 ? -2.835 -1.163 -15.005 1.00 96.25 82 GLU A C 1
ATOM 660 O O . GLU A 1 82 ? -3.922 -0.579 -14.948 1.00 96.25 82 GLU A O 1
ATOM 665 N N . ASP A 1 83 ? -2.500 -2.121 -14.135 1.00 96.56 83 ASP A N 1
ATOM 666 C CA . ASP A 1 83 ? -3.369 -2.540 -13.035 1.00 96.56 83 ASP A CA 1
ATOM 667 C C . ASP A 1 83 ? -3.510 -1.415 -12.000 1.00 96.56 83 ASP A C 1
ATOM 669 O O . ASP A 1 83 ? -4.596 -1.192 -11.460 1.00 96.56 83 ASP A O 1
ATOM 673 N N . LEU A 1 84 ? -2.437 -0.647 -11.766 1.00 96.94 84 LEU A N 1
ATOM 674 C CA . LEU A 1 84 ? -2.468 0.538 -10.902 1.00 96.94 84 LEU A CA 1
ATOM 675 C C . LEU A 1 84 ? -3.307 1.648 -11.529 1.00 96.94 84 LEU A C 1
ATOM 677 O O . LEU A 1 84 ? -4.138 2.248 -10.847 1.00 96.94 84 LEU A O 1
ATOM 681 N N . ALA A 1 85 ? -3.123 1.899 -12.825 1.00 95.81 85 ALA A N 1
ATOM 682 C CA . ALA A 1 85 ? -3.912 2.887 -13.550 1.00 95.81 85 ALA A CA 1
ATOM 683 C C . ALA A 1 85 ? -5.411 2.542 -13.527 1.00 95.81 85 ALA A C 1
ATOM 685 O O . ALA A 1 85 ? -6.243 3.422 -13.303 1.00 95.81 85 ALA A O 1
ATOM 686 N N . SER A 1 86 ? -5.750 1.264 -13.696 1.00 95.75 86 SER A N 1
ATOM 687 C CA . SER A 1 86 ? -7.127 0.767 -13.631 1.00 95.75 86 SER A CA 1
ATOM 688 C C . SER A 1 86 ? -7.704 0.907 -12.221 1.00 95.75 86 SER A C 1
ATOM 690 O O . SER A 1 86 ? -8.790 1.460 -12.045 1.00 95.75 86 SER A O 1
ATOM 692 N N . LEU A 1 87 ? -6.944 0.501 -11.197 1.00 96.50 87 LEU A N 1
ATOM 693 C CA . LEU A 1 87 ? -7.346 0.624 -9.797 1.00 96.50 87 LEU A CA 1
ATOM 694 C C . LEU A 1 87 ? -7.564 2.082 -9.379 1.00 96.50 87 LEU A C 1
ATOM 696 O O . LEU A 1 87 ? -8.478 2.351 -8.601 1.00 96.50 87 LEU A O 1
ATOM 700 N N . ALA A 1 88 ? -6.769 3.022 -9.899 1.00 95.69 88 ALA A N 1
ATOM 701 C CA . ALA A 1 88 ? -6.895 4.443 -9.586 1.00 95.69 88 ALA A CA 1
ATOM 702 C C . ALA A 1 88 ? -8.318 4.960 -9.845 1.00 95.69 88 ALA A C 1
ATOM 704 O O . ALA A 1 88 ? -8.872 5.690 -9.024 1.00 95.69 88 ALA A O 1
ATOM 705 N N . HIS A 1 89 ? -8.951 4.518 -10.936 1.00 92.56 89 HIS A N 1
ATOM 706 C CA . HIS A 1 89 ? -10.331 4.881 -11.256 1.00 92.56 89 HIS A CA 1
ATOM 707 C C . HIS A 1 89 ? -11.350 4.355 -10.230 1.00 92.56 89 HIS A C 1
ATOM 709 O O . HIS A 1 89 ? -12.369 5.004 -10.014 1.00 92.56 89 HIS A O 1
ATOM 715 N N . GLU A 1 90 ? -11.077 3.225 -9.568 1.00 92.69 90 GLU A N 1
ATOM 716 C CA . GLU A 1 90 ? -11.962 2.629 -8.555 1.00 92.69 90 GLU A CA 1
ATOM 717 C C . GLU A 1 90 ? -11.839 3.281 -7.165 1.00 92.69 90 GLU A C 1
ATOM 719 O O . GLU A 1 90 ? -12.773 3.181 -6.355 1.00 92.69 90 GLU A O 1
ATOM 724 N N . VAL A 1 91 ? -10.675 3.863 -6.848 1.00 93.81 91 VAL A N 1
ATOM 725 C CA . VAL A 1 91 ? -10.313 4.283 -5.477 1.00 93.81 91 VAL A CA 1
ATOM 726 C C . VAL A 1 91 ? -10.088 5.782 -5.307 1.00 93.81 91 VAL A C 1
ATOM 728 O O . VAL A 1 91 ? -10.088 6.240 -4.169 1.00 93.81 91 VAL A O 1
ATOM 731 N N . LYS A 1 92 ? -9.933 6.554 -6.393 1.00 89.62 92 LYS A N 1
ATOM 732 C CA . LYS A 1 92 ? -9.601 7.990 -6.326 1.00 89.62 92 LYS A CA 1
ATOM 733 C C . LYS A 1 92 ? -10.551 8.820 -5.452 1.00 89.62 92 LYS A C 1
ATOM 735 O O . LYS A 1 92 ? -10.094 9.714 -4.751 1.00 89.62 92 LYS A O 1
ATOM 740 N N . ASP A 1 93 ? -11.841 8.485 -5.442 1.00 91.06 93 ASP A N 1
ATOM 741 C CA . ASP A 1 93 ? -12.880 9.224 -4.710 1.00 91.06 93 ASP A CA 1
ATOM 742 C C . ASP A 1 93 ? -13.142 8.634 -3.308 1.00 91.06 93 ASP A C 1
ATOM 744 O O . ASP A 1 93 ? -14.128 8.964 -2.651 1.00 91.06 93 ASP A O 1
ATOM 748 N N . LYS A 1 94 ? -12.277 7.723 -2.847 1.00 93.44 94 LYS A N 1
ATOM 749 C CA . LYS A 1 94 ? -12.352 7.062 -1.537 1.00 93.44 94 LYS A CA 1
ATOM 750 C C . LYS A 1 94 ? -11.123 7.424 -0.699 1.00 93.44 94 LYS A C 1
ATOM 752 O O . LYS A 1 94 ? -10.079 7.732 -1.274 1.00 93.44 94 LYS A O 1
ATOM 757 N N . PRO A 1 95 ? -11.187 7.346 0.642 1.00 95.62 95 PRO A N 1
ATOM 758 C CA . PRO A 1 95 ? -10.004 7.500 1.485 1.00 95.62 95 PRO A CA 1
ATOM 759 C C . PRO A 1 95 ? -8.947 6.459 1.110 1.00 95.62 95 PRO A C 1
ATOM 761 O O . PRO A 1 95 ? -9.200 5.256 1.226 1.00 95.62 95 PRO A O 1
ATOM 764 N N . HIS A 1 96 ? -7.790 6.910 0.625 1.00 97.25 96 HIS A N 1
ATOM 765 C CA . HIS A 1 96 ? -6.754 6.015 0.129 1.00 97.25 96 HIS A CA 1
ATOM 766 C C . HIS A 1 96 ? -5.331 6.515 0.390 1.00 97.25 96 HIS A C 1
ATOM 768 O O . HIS A 1 96 ? -5.099 7.705 0.594 1.00 97.25 96 HIS A O 1
ATOM 774 N N . LEU A 1 97 ? -4.384 5.577 0.352 1.00 97.94 97 LEU A N 1
ATOM 775 C CA . LEU A 1 97 ? -2.944 5.820 0.340 1.00 97.94 97 LEU A CA 1
ATOM 776 C C . LEU A 1 97 ? -2.261 4.751 -0.514 1.00 97.94 97 LEU A C 1
ATOM 778 O O . LEU A 1 97 ? -2.517 3.558 -0.342 1.00 97.94 97 LEU A O 1
ATOM 782 N N . VAL A 1 98 ? -1.381 5.174 -1.413 1.00 98.06 98 VAL A N 1
ATOM 783 C CA . VAL A 1 98 ? -0.501 4.299 -2.186 1.00 98.06 98 VAL A CA 1
ATOM 784 C C . VAL A 1 98 ? 0.868 4.272 -1.512 1.00 98.06 98 VAL A C 1
ATOM 786 O O . VAL A 1 98 ? 1.473 5.315 -1.294 1.00 98.06 98 VAL A O 1
ATOM 789 N N . LEU A 1 99 ? 1.368 3.082 -1.201 1.00 97.88 99 LEU A N 1
ATOM 790 C CA . LEU A 1 99 ? 2.725 2.852 -0.722 1.00 97.88 99 LEU A CA 1
ATOM 791 C C . LEU A 1 99 ? 3.494 2.131 -1.831 1.00 97.88 99 LEU A C 1
ATOM 793 O O . LEU A 1 99 ? 3.134 1.012 -2.198 1.00 97.88 99 LEU A O 1
ATOM 797 N N . VAL A 1 100 ? 4.517 2.784 -2.382 1.00 97.44 100 VAL A N 1
ATOM 798 C CA . VAL A 1 100 ? 5.295 2.275 -3.523 1.00 97.44 100 VAL A CA 1
ATOM 799 C C . VAL A 1 100 ? 6.741 2.046 -3.114 1.00 97.44 100 VAL A C 1
ATOM 801 O O . VAL A 1 100 ? 7.385 2.967 -2.618 1.00 97.44 100 VAL A O 1
ATOM 804 N N . SER A 1 101 ? 7.275 0.852 -3.349 1.00 95.81 101 SER A N 1
ATOM 805 C CA . SER A 1 101 ? 8.699 0.566 -3.146 1.00 95.81 101 SER A CA 1
ATOM 806 C C . SER A 1 101 ? 9.602 1.550 -3.883 1.00 95.81 101 SER A C 1
ATOM 808 O O . SER A 1 101 ? 9.299 1.964 -5.005 1.00 95.81 101 SER A O 1
ATOM 810 N N . HIS A 1 102 ? 10.708 1.949 -3.248 1.00 93.25 102 HIS A N 1
ATOM 811 C CA . HIS A 1 102 ? 11.574 3.026 -3.733 1.00 93.25 102 HIS A CA 1
ATOM 812 C C . HIS A 1 102 ? 12.091 2.821 -5.169 1.00 93.25 102 HIS A C 1
ATOM 814 O O . HIS A 1 102 ? 12.303 3.801 -5.887 1.00 93.25 102 HIS A O 1
ATOM 820 N N . ASP A 1 103 ? 12.275 1.569 -5.583 1.00 92.38 103 ASP A N 1
ATOM 821 C CA . ASP A 1 103 ? 12.782 1.145 -6.886 1.00 92.38 103 ASP A CA 1
ATOM 822 C C . ASP A 1 103 ? 11.689 1.027 -7.967 1.00 92.38 103 ASP A C 1
ATOM 824 O O . ASP A 1 103 ? 11.993 0.956 -9.157 1.00 92.38 103 ASP A O 1
ATOM 828 N N . MET A 1 104 ? 10.407 1.104 -7.598 1.00 94.62 104 MET A N 1
ATOM 829 C CA . MET A 1 104 ? 9.263 1.036 -8.517 1.00 94.62 104 MET A CA 1
ATOM 830 C C . MET A 1 104 ? 8.836 2.431 -9.008 1.00 94.62 104 MET A C 1
ATOM 832 O O . MET A 1 104 ? 7.672 2.830 -8.918 1.00 94.62 104 MET A O 1
ATOM 836 N N . ILE A 1 105 ? 9.798 3.187 -9.549 1.00 95.12 105 ILE A N 1
ATOM 837 C CA . ILE A 1 105 ? 9.645 4.605 -9.934 1.00 95.12 105 ILE A CA 1
ATOM 838 C C . ILE A 1 105 ? 8.493 4.825 -10.925 1.00 95.12 105 ILE A C 1
ATOM 840 O O . ILE A 1 105 ? 7.743 5.793 -10.798 1.00 95.12 105 ILE A O 1
ATOM 844 N N . GLU A 1 106 ? 8.325 3.925 -11.894 1.00 96.56 106 GLU A N 1
ATOM 845 C CA . GLU A 1 106 ? 7.258 4.020 -12.896 1.00 96.56 106 GLU A CA 1
ATOM 846 C C . GLU A 1 106 ? 5.864 4.042 -12.247 1.00 96.56 106 GLU A C 1
ATOM 848 O O . GLU A 1 106 ? 5.040 4.906 -12.549 1.00 96.56 106 GLU A O 1
ATOM 853 N N . TYR A 1 107 ? 5.632 3.166 -11.269 1.00 97.06 107 TYR A N 1
ATOM 854 C CA . TYR A 1 107 ? 4.369 3.079 -10.538 1.00 97.06 107 TYR A CA 1
ATOM 855 C C . TYR A 1 107 ? 4.110 4.328 -9.699 1.00 97.06 107 TYR A C 1
ATOM 857 O O . TYR A 1 107 ? 2.982 4.817 -9.650 1.00 97.06 107 TYR A O 1
ATOM 865 N N . TYR A 1 108 ? 5.154 4.872 -9.069 1.00 97.19 108 TYR A N 1
ATOM 866 C CA . TYR A 1 108 ? 5.063 6.119 -8.313 1.00 97.19 108 TYR A CA 1
ATOM 867 C C . TYR A 1 108 ? 4.611 7.283 -9.210 1.00 97.19 108 TYR A C 1
ATOM 869 O O . TYR A 1 108 ? 3.688 8.023 -8.863 1.00 97.19 108 TYR A O 1
ATOM 877 N N . ASN A 1 109 ? 5.197 7.404 -10.404 1.00 97.25 109 ASN A N 1
ATOM 878 C CA . ASN A 1 109 ? 4.831 8.438 -11.374 1.00 97.25 109 ASN A CA 1
ATOM 879 C C . ASN A 1 109 ? 3.400 8.263 -11.901 1.00 97.25 109 ASN A C 1
ATOM 881 O O . ASN A 1 109 ? 2.674 9.249 -12.059 1.00 97.25 109 ASN A O 1
ATOM 885 N N . VAL A 1 110 ? 2.969 7.020 -12.139 1.00 97.12 110 VAL A N 1
ATOM 886 C CA . VAL A 1 110 ? 1.584 6.722 -12.526 1.00 97.12 110 VAL A CA 1
ATOM 887 C C . VAL A 1 110 ? 0.616 7.102 -11.407 1.00 97.12 110 VAL A C 1
ATOM 889 O O . VAL A 1 110 ? -0.377 7.771 -11.685 1.00 97.12 110 VAL A O 1
ATOM 892 N N . ALA A 1 111 ? 0.909 6.760 -10.149 1.00 96.81 111 ALA A N 1
ATOM 893 C CA . ALA A 1 111 ? 0.075 7.140 -9.008 1.00 96.81 111 ALA A CA 1
ATOM 894 C C . ALA A 1 111 ? -0.094 8.665 -8.903 1.00 96.81 111 ALA A C 1
ATOM 896 O O . ALA A 1 111 ? -1.226 9.147 -8.818 1.00 96.81 111 ALA A O 1
ATOM 897 N N . LEU A 1 112 ? 1.007 9.422 -9.001 1.00 95.88 112 LEU A N 1
ATOM 898 C CA . LEU A 1 112 ? 0.979 10.889 -8.997 1.00 95.88 112 LEU A CA 1
ATOM 899 C C . LEU A 1 112 ? 0.146 11.457 -10.149 1.00 95.88 112 LEU A C 1
ATOM 901 O O . LEU A 1 112 ? -0.724 12.297 -9.934 1.00 95.88 112 LEU A O 1
ATOM 905 N N . THR A 1 113 ? 0.379 10.973 -11.371 1.00 96.75 113 THR A N 1
ATOM 906 C CA . THR A 1 113 ? -0.321 11.451 -12.576 1.00 96.75 113 THR A CA 1
ATOM 907 C C . THR A 1 113 ? -1.824 11.170 -12.514 1.00 96.75 113 THR A C 1
ATOM 909 O O . THR A 1 113 ? -2.629 11.909 -13.077 1.00 96.75 113 THR A O 1
ATOM 912 N N . ARG A 1 114 ? -2.225 10.110 -11.805 1.00 95.38 114 ARG A N 1
ATOM 913 C CA . ARG A 1 114 ? -3.629 9.743 -11.578 1.00 95.38 114 ARG A CA 1
ATOM 914 C C . ARG A 1 114 ? -4.253 10.438 -10.362 1.00 95.38 114 ARG A C 1
ATOM 916 O O . ARG A 1 114 ? -5.413 10.171 -10.060 1.00 95.38 114 ARG A O 1
ATOM 923 N N . GLY A 1 115 ? -3.517 11.333 -9.699 1.00 94.56 115 GLY A N 1
ATOM 924 C CA . GLY A 1 115 ? -3.996 12.119 -8.563 1.00 94.56 115 GLY A CA 1
ATOM 925 C C . GLY A 1 115 ? -4.156 11.315 -7.273 1.00 94.56 115 GLY A C 1
ATOM 926 O O . GLY A 1 115 ? -4.940 11.708 -6.413 1.00 94.56 115 GLY A O 1
ATOM 927 N N . LEU A 1 116 ? -3.455 10.185 -7.140 1.00 96.50 116 LEU A N 1
ATOM 928 C CA . LEU A 1 116 ? -3.495 9.380 -5.923 1.00 96.50 116 LEU A CA 1
ATOM 929 C C . LEU A 1 116 ? -2.565 9.958 -4.850 1.00 96.50 116 LEU A C 1
ATOM 931 O O . LEU A 1 116 ? -1.467 10.430 -5.149 1.00 96.50 116 LEU A O 1
ATOM 935 N N . SER A 1 117 ? -2.973 9.857 -3.583 1.00 96.38 117 SER A N 1
ATOM 936 C CA . SER A 1 117 ? -2.073 10.102 -2.450 1.00 96.38 117 SER A CA 1
ATOM 937 C C . SER A 1 117 ? -1.031 8.985 -2.392 1.00 96.38 117 SER A C 1
ATOM 939 O O . SER A 1 117 ? -1.403 7.817 -2.274 1.00 96.38 117 SER A O 1
ATOM 941 N N . VAL A 1 118 ? 0.256 9.322 -2.509 1.00 97.06 118 VAL A N 1
ATOM 942 C CA . VAL A 1 118 ? 1.340 8.339 -2.640 1.00 97.06 118 VAL A CA 1
ATOM 943 C C . VAL A 1 118 ? 2.542 8.669 -1.756 1.00 97.06 118 VAL A C 1
ATOM 945 O O . VAL A 1 118 ? 2.962 9.820 -1.662 1.00 97.06 118 VAL A O 1
ATOM 948 N N . GLU A 1 119 ? 3.116 7.635 -1.145 1.00 96.44 119 GLU A N 1
ATOM 949 C CA . GLU A 1 119 ? 4.355 7.668 -0.367 1.00 96.44 119 GLU A CA 1
ATOM 950 C C . GLU A 1 119 ? 5.311 6.564 -0.849 1.00 96.44 119 GLU A C 1
ATOM 952 O O . GLU A 1 119 ? 4.883 5.512 -1.338 1.00 96.44 119 GLU A O 1
ATOM 957 N N . LYS A 1 120 ? 6.622 6.797 -0.710 1.00 93.88 120 LYS A N 1
ATOM 958 C CA . LYS A 1 120 ? 7.641 5.781 -0.999 1.00 93.88 120 LYS A CA 1
ATOM 959 C C . LYS A 1 120 ? 7.911 4.912 0.226 1.00 93.88 120 LYS A C 1
ATOM 961 O O . LYS A 1 120 ? 7.974 5.420 1.342 1.00 93.88 120 LYS A O 1
ATOM 966 N N . ILE A 1 121 ? 8.123 3.622 -0.007 1.00 91.06 121 ILE A N 1
ATOM 967 C CA . ILE A 1 121 ? 8.610 2.662 0.981 1.00 91.06 121 ILE A CA 1
ATOM 968 C C . ILE A 1 121 ? 10.128 2.569 0.827 1.00 91.06 121 ILE A C 1
ATOM 970 O O . ILE A 1 121 ? 10.612 2.299 -0.276 1.00 91.06 121 ILE A O 1
ATOM 974 N N . SER A 1 122 ? 10.846 2.813 1.924 1.00 75.88 122 SER A N 1
ATOM 975 C CA . SER A 1 122 ? 12.303 2.672 2.016 1.00 75.88 122 SER A CA 1
ATOM 976 C C . SER A 1 122 ? 12.745 1.230 1.825 1.00 75.88 122 SER A C 1
ATOM 978 O O . SER A 1 122 ? 12.216 0.355 2.550 1.00 75.88 122 SER A O 1
#

pLDDT: mean 89.7, std 13.36, range [35.66, 98.19]

Sequence (122 aa):
MKTMLFEENAFHVILVYNNGSDSVATTALAKLYEIAVKGYRRFIIHVISPMGKPYYVEKLRDLISNNIAYTLIIKYRGPNVEDLASLAHEVKDKPHLVLVSHDMIEYYNVALTRGLSVEKIS